Protein AF-A0A7V6ZQ42-F1 (afdb_monomer)

Mean predicted aligned error: 4.73 Å

Radius of gyration: 14.36 Å; Cα 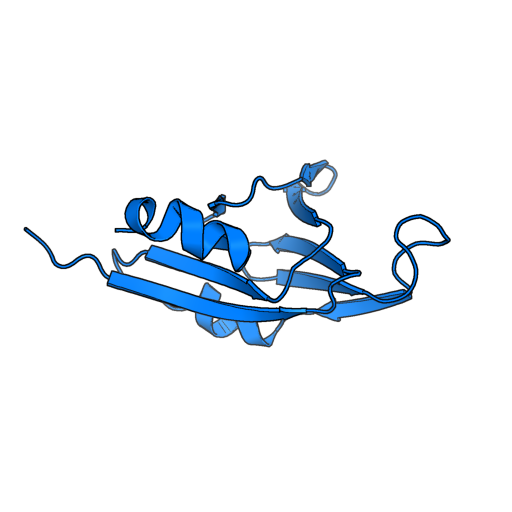contacts (8 Å, |Δi|>4): 212; chains: 1; bounding box: 35×32×43 Å

Nearest PDB structures (foldseek):
  4zxv-assembly1_A  TM=3.953E-01  e=3.269E+00  Streptomyces peucetius
  4zxv-assembly1_B  TM=3.980E-01  e=4.220E+00  Streptomyces peucetius

Structure (mmCIF, N/CA/C/O backbone):
data_AF-A0A7V6ZQ42-F1
#
_entry.id   AF-A0A7V6ZQ42-F1
#
loop_
_atom_site.group_PDB
_atom_site.id
_atom_site.type_symbol
_atom_site.label_atom_id
_atom_site.label_alt_id
_atom_site.label_comp_id
_atom_site.label_asym_id
_atom_site.label_entity_id
_atom_site.label_seq_id
_atom_site.pdbx_PDB_ins_code
_atom_site.Cartn_x
_atom_site.Cartn_y
_atom_site.Cartn_z
_atom_site.occupancy
_atom_site.B_iso_or_equiv
_atom_site.auth_seq_id
_atom_site.auth_comp_id
_atom_site.auth_asym_id
_atom_site.auth_atom_id
_atom_site.pdbx_PDB_model_num
ATOM 1 N N . SER A 1 1 ? -13.089 -8.186 26.823 1.00 48.34 1 SER A N 1
ATOM 2 C CA . SER A 1 1 ? -12.024 -8.077 25.806 1.00 48.34 1 SER A CA 1
ATOM 3 C C . SER A 1 1 ? -12.694 -7.886 24.458 1.00 48.34 1 SER A C 1
ATOM 5 O O . SER A 1 1 ? -13.522 -8.705 24.092 1.00 48.34 1 SER A O 1
ATOM 7 N N . GLY A 1 2 ? -12.448 -6.765 23.775 1.00 60.88 2 GLY A N 1
ATOM 8 C CA . GLY A 1 2 ? -13.054 -6.504 22.464 1.00 60.88 2 GLY A CA 1
ATOM 9 C C . GLY A 1 2 ? -12.434 -7.381 21.375 1.00 60.88 2 GLY A C 1
ATOM 10 O O . GLY A 1 2 ? -11.231 -7.637 21.402 1.00 60.88 2 GLY A O 1
ATOM 11 N N . GLU A 1 3 ? -13.251 -7.845 20.435 1.00 71.12 3 GLU A N 1
ATOM 12 C CA . GLU A 1 3 ? -12.802 -8.572 19.248 1.00 71.12 3 GLU A CA 1
ATOM 13 C C . GLU A 1 3 ? -11.962 -7.641 18.359 1.00 71.12 3 GLU A C 1
ATOM 15 O O . GLU A 1 3 ? -12.454 -6.630 17.851 1.00 71.12 3 GLU A O 1
ATOM 20 N N . LYS A 1 4 ? -10.673 -7.951 18.187 1.00 80.56 4 LYS A N 1
ATOM 21 C CA . LYS A 1 4 ? -9.788 -7.185 17.305 1.00 80.56 4 LYS A CA 1
ATOM 22 C C . LYS A 1 4 ? -10.005 -7.632 15.864 1.00 80.56 4 LYS A C 1
ATOM 24 O O . LYS A 1 4 ? -9.759 -8.786 15.526 1.00 80.56 4 LYS A O 1
ATOM 29 N N . ARG A 1 5 ? -10.439 -6.704 15.011 1.00 89.88 5 ARG A N 1
ATOM 30 C CA . ARG A 1 5 ? -10.683 -6.962 13.587 1.00 89.88 5 ARG A CA 1
ATOM 31 C C . ARG A 1 5 ? -9.478 -6.543 12.753 1.00 89.88 5 ARG A C 1
ATOM 33 O O . ARG A 1 5 ? -8.921 -5.461 12.949 1.00 89.88 5 ARG A O 1
ATOM 40 N N . LEU A 1 6 ? -9.104 -7.400 11.810 1.00 91.75 6 LEU A N 1
ATOM 41 C CA . LEU A 1 6 ? -8.007 -7.187 10.875 1.00 91.75 6 LEU A CA 1
ATOM 42 C C . LEU A 1 6 ? -8.540 -7.332 9.449 1.00 91.75 6 LEU A C 1
ATOM 44 O O . LEU A 1 6 ? -9.062 -8.382 9.086 1.00 91.75 6 LEU A O 1
ATOM 48 N N . PHE A 1 7 ? -8.378 -6.291 8.638 1.00 94.69 7 PHE A N 1
ATOM 49 C CA . PHE A 1 7 ? -8.710 -6.308 7.218 1.00 94.69 7 PHE A CA 1
ATOM 50 C C . PHE A 1 7 ? -7.427 -6.313 6.399 1.00 94.69 7 PHE A C 1
ATOM 52 O O . PHE A 1 7 ? -6.564 -5.449 6.568 1.00 94.69 7 PHE A O 1
ATOM 59 N N . ILE A 1 8 ? -7.307 -7.283 5.495 1.00 94.75 8 ILE A N 1
ATOM 60 C CA . ILE A 1 8 ? -6.120 -7.466 4.662 1.00 94.75 8 ILE A CA 1
ATOM 61 C C . ILE A 1 8 ? -6.508 -7.298 3.196 1.00 94.75 8 ILE A C 1
ATOM 63 O O . ILE A 1 8 ? -7.385 -8.001 2.694 1.00 94.75 8 ILE A O 1
ATOM 67 N N . LYS A 1 9 ? -5.827 -6.390 2.494 1.00 96.19 9 LYS A N 1
ATOM 68 C CA . LYS A 1 9 ? -5.899 -6.271 1.037 1.00 96.19 9 LYS A CA 1
ATOM 69 C C . LYS A 1 9 ? -4.588 -6.722 0.423 1.00 96.19 9 LYS A C 1
ATOM 71 O O . LYS A 1 9 ? -3.557 -6.077 0.594 1.00 96.19 9 LYS A O 1
ATOM 76 N N . THR A 1 10 ? -4.648 -7.804 -0.337 1.00 95.94 10 THR A N 1
ATOM 77 C CA . THR A 1 10 ? -3.490 -8.303 -1.075 1.00 95.94 10 THR A CA 1
ATOM 78 C C . THR A 1 10 ? -3.327 -7.566 -2.399 1.00 95.94 10 THR A C 1
ATOM 80 O O . THR A 1 10 ? -4.299 -7.373 -3.137 1.00 95.94 10 THR A O 1
ATOM 83 N N . ILE A 1 11 ? -2.090 -7.187 -2.712 1.00 95.44 11 ILE A N 1
ATOM 84 C CA . ILE A 1 11 ? -1.672 -6.736 -4.037 1.00 95.44 11 ILE A CA 1
ATOM 85 C C . ILE A 1 11 ? -0.641 -7.692 -4.614 1.00 95.44 11 ILE A C 1
ATOM 87 O O . ILE A 1 11 ? 0.344 -8.039 -3.966 1.00 95.44 11 ILE A O 1
ATOM 91 N N . THR A 1 12 ? -0.872 -8.095 -5.860 1.00 94.81 12 THR A N 1
ATOM 92 C CA . THR A 1 12 ? 0.066 -8.922 -6.615 1.00 94.81 12 THR A CA 1
ATOM 93 C C . THR A 1 12 ? 0.969 -8.031 -7.455 1.00 94.81 12 THR A C 1
ATOM 95 O O . THR A 1 12 ? 0.498 -7.240 -8.282 1.00 94.81 12 THR A O 1
ATOM 98 N N . VAL A 1 13 ? 2.272 -8.161 -7.243 1.00 93.44 13 VAL A N 1
ATOM 99 C CA . VAL A 1 13 ? 3.325 -7.407 -7.922 1.00 93.44 13 VAL A CA 1
ATOM 100 C C . VAL A 1 13 ? 4.385 -8.374 -8.461 1.00 93.44 13 VAL A C 1
ATOM 102 O O . VAL A 1 13 ? 4.517 -9.478 -7.948 1.00 93.44 13 VAL A O 1
ATOM 105 N N . PRO A 1 14 ? 5.145 -8.018 -9.507 1.00 92.19 14 PRO A N 1
ATOM 106 C CA . PRO A 1 14 ? 6.329 -8.786 -9.889 1.00 92.19 14 PRO A CA 1
ATOM 107 C C . PRO A 1 14 ? 7.419 -8.672 -8.817 1.00 92.19 14 PRO A C 1
ATOM 109 O O . PRO A 1 14 ? 7.590 -7.592 -8.257 1.00 92.19 14 PRO A O 1
ATOM 112 N N . SER A 1 15 ? 8.208 -9.726 -8.585 1.00 87.62 15 SER A N 1
ATOM 113 C CA . SER A 1 15 ? 9.307 -9.677 -7.605 1.00 87.62 15 SER A CA 1
ATOM 114 C C . SER A 1 15 ? 10.325 -8.575 -7.915 1.00 87.62 15 SER A C 1
ATOM 116 O O . SER A 1 15 ? 10.791 -7.906 -7.007 1.00 87.62 15 SER A O 1
ATOM 118 N N . ASN A 1 16 ? 10.615 -8.317 -9.196 1.00 90.56 16 ASN A N 1
ATOM 119 C CA . ASN A 1 16 ? 11.449 -7.196 -9.640 1.00 90.56 16 ASN A CA 1
ATOM 120 C C . ASN A 1 16 ? 10.640 -5.890 -9.742 1.00 90.56 16 ASN A C 1
ATOM 122 O O . ASN A 1 16 ? 10.432 -5.337 -10.830 1.00 90.56 16 ASN A O 1
ATOM 126 N N . SER A 1 17 ? 10.166 -5.396 -8.603 1.00 93.75 17 SER A N 1
ATOM 127 C CA . SER A 1 17 ? 9.368 -4.173 -8.547 1.00 93.75 17 SER A CA 1
ATOM 128 C C . SER A 1 17 ? 9.727 -3.252 -7.386 1.00 93.75 17 SER A C 1
ATOM 130 O O . SER A 1 17 ? 10.495 -3.594 -6.490 1.00 93.75 17 SER A O 1
ATOM 132 N N . SER A 1 18 ? 9.191 -2.036 -7.447 1.00 94.31 18 SER A N 1
ATOM 133 C CA . SER A 1 18 ? 9.212 -1.052 -6.376 1.00 94.31 18 SER A CA 1
ATOM 134 C C . SER A 1 18 ? 7.842 -0.400 -6.253 1.00 94.31 18 SER A C 1
ATOM 136 O O . SER A 1 18 ? 7.220 -0.030 -7.253 1.00 94.31 18 SER A O 1
ATOM 138 N N . LEU A 1 19 ? 7.391 -0.239 -5.013 1.00 95.56 19 LEU A N 1
ATOM 139 C CA . LEU A 1 19 ? 6.151 0.449 -4.682 1.00 95.56 19 LEU A CA 1
ATOM 140 C C . LEU A 1 19 ? 6.460 1.843 -4.148 1.00 95.56 19 LEU A C 1
ATOM 142 O O . LEU A 1 19 ? 7.255 1.987 -3.223 1.00 95.56 19 LEU A O 1
ATOM 146 N N . THR A 1 20 ? 5.799 2.854 -4.703 1.00 96.19 20 THR A N 1
ATOM 147 C CA . THR A 1 20 ? 5.848 4.228 -4.203 1.00 96.19 20 THR A CA 1
ATOM 148 C C . THR A 1 20 ? 4.472 4.658 -3.710 1.00 96.19 20 THR A C 1
ATOM 150 O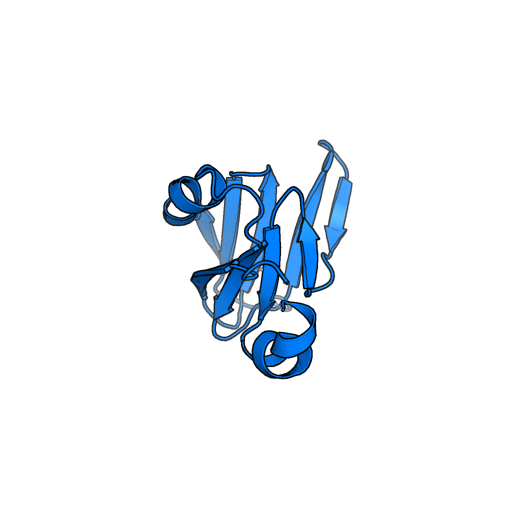 O . THR A 1 20 ? 3.495 4.618 -4.459 1.00 96.19 20 THR A O 1
ATOM 153 N N . ILE A 1 21 ? 4.413 5.113 -2.463 1.00 96.00 21 ILE A N 1
ATOM 154 C CA . ILE A 1 21 ? 3.247 5.732 -1.838 1.00 96.00 21 ILE A CA 1
ATOM 155 C C . ILE A 1 21 ? 3.396 7.245 -2.010 1.00 96.00 21 ILE A C 1
ATOM 157 O O . ILE A 1 21 ? 4.166 7.888 -1.296 1.00 96.00 21 ILE A O 1
ATOM 161 N N . ASN A 1 22 ? 2.697 7.806 -2.996 1.00 94.31 22 ASN A N 1
ATOM 162 C CA . ASN A 1 22 ? 2.708 9.250 -3.246 1.00 94.31 22 ASN A CA 1
ATOM 163 C C . ASN A 1 22 ? 1.819 9.993 -2.247 1.00 94.31 22 ASN A C 1
ATOM 165 O O . ASN A 1 22 ? 2.142 11.092 -1.818 1.00 94.31 22 ASN A O 1
ATOM 169 N N . SER A 1 23 ? 0.687 9.391 -1.889 1.00 93.00 23 SER A N 1
ATOM 170 C CA . SER A 1 23 ? -0.245 9.903 -0.887 1.00 93.00 23 SER A CA 1
ATOM 171 C C . SER A 1 23 ? -1.001 8.739 -0.248 1.00 93.00 23 SER A C 1
ATOM 173 O O . SER A 1 23 ? -0.826 7.585 -0.652 1.00 93.00 23 SER A O 1
ATOM 175 N N . ARG A 1 24 ? -1.889 9.027 0.714 1.00 92.00 24 ARG A N 1
ATOM 176 C CA . ARG A 1 24 ? -2.691 8.005 1.409 1.00 92.00 24 ARG A CA 1
ATOM 177 C C . ARG A 1 24 ? -3.373 7.026 0.450 1.00 92.00 24 ARG A C 1
ATOM 179 O O . ARG A 1 24 ? -3.322 5.829 0.719 1.00 92.00 24 ARG A O 1
ATOM 186 N N . ASN A 1 25 ? -3.959 7.517 -0.647 1.00 93.69 25 ASN A N 1
ATOM 187 C CA . ASN A 1 25 ? -4.701 6.724 -1.635 1.00 93.69 25 ASN A CA 1
ATOM 188 C C . ASN A 1 25 ? -3.977 6.564 -2.986 1.00 93.69 25 ASN A C 1
ATOM 190 O O . ASN A 1 25 ? -4.418 5.786 -3.830 1.00 93.69 25 ASN A O 1
ATOM 194 N N . THR A 1 26 ? -2.851 7.250 -3.205 1.00 95.06 26 THR A N 1
ATOM 195 C CA . THR A 1 26 ? -2.134 7.202 -4.486 1.00 95.06 26 THR A CA 1
ATOM 196 C C . THR A 1 26 ? -0.882 6.353 -4.380 1.00 95.06 26 THR A C 1
ATOM 198 O O . THR A 1 26 ? 0.139 6.764 -3.829 1.00 95.06 26 THR A O 1
ATOM 201 N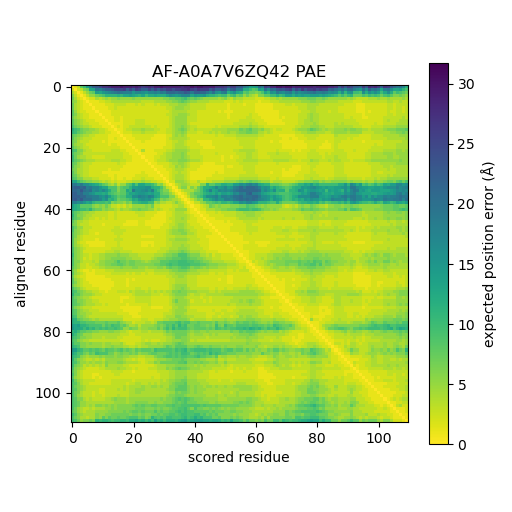 N . TRP A 1 27 ? -0.964 5.169 -4.976 1.00 97.00 27 TRP A N 1
ATOM 202 C CA . TRP A 1 27 ? 0.115 4.195 -5.023 1.00 97.00 27 TRP A CA 1
ATOM 203 C C . TRP A 1 27 ? 0.552 3.936 -6.453 1.00 97.00 27 TRP A C 1
ATOM 205 O O . TRP A 1 27 ? -0.275 3.794 -7.361 1.00 97.00 27 TRP A O 1
ATOM 215 N N . VAL A 1 28 ? 1.859 3.812 -6.638 1.00 97.38 28 VAL A N 1
ATOM 216 C CA . VAL A 1 28 ? 2.463 3.549 -7.934 1.00 97.38 28 VAL A CA 1
ATOM 217 C C . VAL A 1 28 ? 3.365 2.331 -7.851 1.00 97.38 28 VAL A C 1
ATOM 219 O O . VAL A 1 28 ? 4.272 2.275 -7.028 1.00 97.38 28 VAL A O 1
ATOM 222 N N . LEU A 1 29 ? 3.123 1.364 -8.730 1.00 96.94 29 LEU A N 1
ATOM 223 C CA . LEU A 1 29 ? 4.005 0.231 -8.957 1.00 96.94 29 LEU A CA 1
ATOM 224 C C . LEU A 1 29 ? 4.925 0.545 -10.131 1.00 96.94 29 LEU A C 1
ATOM 226 O O . LEU A 1 29 ? 4.445 0.800 -11.238 1.00 96.94 29 LEU A O 1
ATOM 230 N N . SER A 1 30 ? 6.226 0.441 -9.903 1.00 96.00 30 SER A N 1
ATOM 231 C CA . SER A 1 30 ? 7.253 0.425 -10.941 1.00 96.00 30 SER A CA 1
ATOM 232 C C . SER A 1 30 ? 7.816 -0.993 -11.051 1.00 96.00 30 SER A C 1
ATOM 234 O O . SER A 1 30 ? 8.141 -1.590 -10.030 1.00 96.00 30 SER A O 1
ATOM 236 N N . TYR A 1 31 ? 7.891 -1.572 -12.250 1.00 94.62 31 TYR A N 1
ATOM 237 C CA . TYR A 1 31 ? 8.257 -2.985 -12.427 1.00 94.62 31 TYR A CA 1
ATOM 238 C C . TYR A 1 31 ? 8.898 -3.283 -13.787 1.00 94.62 31 TYR A C 1
ATOM 240 O O . TYR A 1 31 ? 8.814 -2.487 -14.726 1.00 94.62 31 TYR A O 1
ATOM 248 N N . GLY A 1 32 ? 9.502 -4.467 -13.906 1.00 88.00 32 GLY A N 1
ATOM 249 C CA . GLY A 1 32 ? 10.197 -4.895 -15.122 1.00 88.00 32 GLY A CA 1
ATOM 250 C C . GLY A 1 32 ? 11.557 -4.214 -15.282 1.00 88.00 32 GLY A C 1
ATOM 251 O O . GLY A 1 32 ? 11.819 -3.192 -14.662 1.00 88.00 32 GLY A O 1
ATOM 252 N N . GLY A 1 33 ? 12.436 -4.769 -16.116 1.00 82.88 33 GLY A N 1
ATOM 253 C CA . GLY A 1 33 ? 13.844 -4.361 -16.126 1.00 82.88 33 GLY A CA 1
ATOM 254 C C . GLY A 1 33 ? 14.597 -4.863 -14.889 1.00 82.88 33 GLY A C 1
ATOM 255 O O . GLY A 1 33 ? 14.150 -5.793 -14.211 1.00 82.88 33 GLY A O 1
ATOM 256 N N . SER A 1 34 ? 15.751 -4.258 -14.618 1.00 71.94 34 SER A N 1
ATOM 257 C CA . SER A 1 34 ? 16.603 -4.577 -13.473 1.00 71.94 34 SER A CA 1
ATOM 258 C C . SER A 1 34 ? 16.835 -3.315 -12.656 1.00 71.94 34 SER A C 1
ATOM 260 O O . SER A 1 34 ? 17.241 -2.289 -13.204 1.00 71.94 34 SER A O 1
ATOM 262 N N . ALA A 1 35 ? 16.651 -3.410 -11.337 1.00 66.31 35 ALA A N 1
ATOM 263 C CA . ALA A 1 35 ? 17.013 -2.337 -10.411 1.00 66.31 35 ALA A CA 1
ATOM 264 C C . ALA A 1 35 ? 18.497 -1.931 -10.536 1.00 66.31 35 ALA A C 1
ATOM 266 O O . ALA A 1 35 ? 18.834 -0.786 -10.256 1.00 66.31 35 ALA A O 1
ATOM 267 N N . TYR A 1 36 ? 19.353 -2.847 -11.008 1.00 69.25 36 TYR A N 1
ATOM 268 C CA . TYR A 1 36 ? 20.796 -2.657 -11.169 1.00 69.25 36 TYR A CA 1
ATOM 269 C C . TYR A 1 36 ? 21.220 -2.267 -12.598 1.00 69.25 36 TYR A C 1
ATOM 271 O O . TYR A 1 36 ? 22.297 -1.710 -12.779 1.00 69.25 36 TYR A O 1
ATOM 279 N N . HIS A 1 37 ? 20.386 -2.517 -13.617 1.00 64.25 37 HIS A N 1
ATOM 280 C CA . HIS A 1 37 ? 20.721 -2.279 -15.030 1.00 64.25 37 HIS A CA 1
ATOM 281 C C . HIS A 1 37 ? 19.607 -1.512 -15.758 1.00 64.25 37 HIS A C 1
ATOM 283 O O . HIS A 1 37 ? 18.845 -2.080 -16.543 1.00 64.25 37 HIS A O 1
ATOM 289 N N . GLY A 1 38 ? 19.517 -0.206 -15.492 1.00 68.25 38 GLY A N 1
ATOM 290 C CA . GLY A 1 38 ? 18.643 0.717 -16.231 1.00 68.25 38 GLY A CA 1
ATOM 291 C C . GLY A 1 38 ? 17.288 1.018 -15.583 1.00 68.25 38 GLY A C 1
ATOM 292 O O . GLY A 1 38 ? 16.486 1.731 -16.178 1.00 68.25 38 GLY A O 1
ATOM 293 N N . GLY A 1 39 ? 17.035 0.520 -14.370 1.00 80.19 39 GLY A N 1
ATOM 294 C CA . GLY A 1 39 ? 15.838 0.844 -13.597 1.00 80.19 39 GLY A CA 1
ATOM 295 C C . GLY A 1 39 ? 14.576 0.114 -14.061 1.00 80.19 39 GLY A C 1
ATOM 296 O O . GLY A 1 39 ? 14.611 -0.818 -14.871 1.00 80.19 39 GLY A O 1
ATOM 297 N N . TYR A 1 40 ? 13.439 0.522 -13.494 1.00 89.62 40 TYR A N 1
ATOM 298 C CA . TYR A 1 40 ? 12.149 -0.086 -13.806 1.00 89.62 40 TYR A CA 1
ATOM 299 C C . TYR A 1 40 ? 11.593 0.438 -15.131 1.00 89.62 40 TYR A C 1
ATOM 301 O O . TYR A 1 40 ? 11.521 1.648 -15.330 1.00 89.62 40 TYR A O 1
ATOM 309 N N . ARG A 1 41 ? 11.164 -0.461 -16.023 1.00 88.62 41 ARG A N 1
ATOM 310 C CA . ARG A 1 41 ? 10.695 -0.082 -17.373 1.00 88.62 41 ARG A CA 1
ATOM 311 C C . ARG A 1 41 ? 9.221 0.296 -17.436 1.00 88.62 41 ARG A C 1
ATOM 313 O O . ARG A 1 41 ? 8.824 1.078 -18.291 1.00 88.62 41 ARG A O 1
ATOM 320 N N . ASN A 1 42 ? 8.411 -0.274 -16.551 1.00 93.62 42 ASN A N 1
ATOM 321 C CA . ASN A 1 42 ? 6.966 -0.104 -16.562 1.00 93.62 42 ASN A CA 1
ATOM 322 C C . ASN A 1 42 ? 6.496 0.590 -15.291 1.00 93.62 42 ASN A C 1
ATOM 324 O O . ASN A 1 42 ? 7.067 0.397 -14.216 1.00 93.62 42 ASN A O 1
ATOM 328 N N . ARG A 1 43 ? 5.398 1.341 -15.406 1.00 95.06 43 ARG A N 1
ATOM 329 C CA . ARG A 1 43 ? 4.753 2.023 -14.284 1.00 95.06 43 ARG A CA 1
ATOM 330 C C . ARG A 1 43 ? 3.240 1.875 -14.372 1.00 95.06 43 ARG A C 1
ATOM 332 O O . ARG A 1 43 ? 2.673 2.004 -15.452 1.00 95.06 43 ARG A O 1
ATOM 339 N N . LYS A 1 44 ? 2.575 1.619 -13.245 1.00 95.81 44 LYS A N 1
ATOM 340 C CA . LYS A 1 44 ? 1.107 1.633 -13.162 1.00 95.81 44 LYS A CA 1
ATOM 341 C C . LYS A 1 44 ? 0.621 2.164 -11.820 1.00 95.81 44 LYS A C 1
ATOM 343 O O . LYS A 1 44 ? 1.215 1.883 -10.782 1.00 95.81 44 LYS A O 1
ATOM 348 N N . TYR A 1 45 ? -0.495 2.884 -11.839 1.00 97.19 45 TYR A N 1
ATOM 349 C CA . TYR A 1 45 ? -1.196 3.288 -10.622 1.00 97.19 45 TYR A CA 1
ATOM 350 C C . TYR A 1 45 ? -2.025 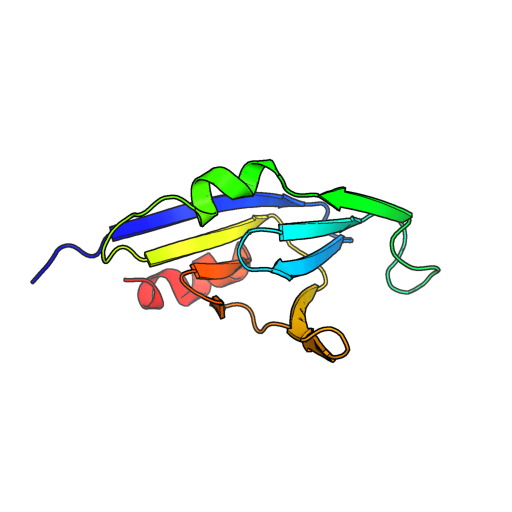2.124 -10.079 1.00 97.19 45 TYR A C 1
ATOM 352 O O . TYR A 1 45 ? -2.766 1.483 -10.827 1.00 97.19 45 TYR A O 1
ATOM 360 N N . LEU A 1 46 ? -1.949 1.872 -8.774 1.00 96.62 46 LEU A N 1
ATOM 361 C CA . LEU A 1 46 ? -2.718 0.819 -8.108 1.00 96.62 46 LEU A CA 1
ATOM 362 C C . LEU A 1 46 ? -4.115 1.315 -7.711 1.00 96.62 46 LEU A C 1
ATOM 364 O O . LEU A 1 46 ? -4.499 1.270 -6.549 1.00 96.62 46 LEU A O 1
ATOM 368 N N . LYS A 1 47 ? -4.895 1.788 -8.690 1.00 95.25 47 LYS A N 1
ATOM 369 C CA . LYS A 1 47 ? -6.233 2.367 -8.455 1.00 95.25 47 LYS A CA 1
ATOM 370 C C . LYS A 1 47 ? -7.204 1.402 -7.760 1.00 95.25 47 LYS A C 1
ATOM 372 O O . LYS A 1 47 ? -8.093 1.838 -7.043 1.00 95.25 47 LYS A O 1
ATOM 377 N N . THR A 1 48 ? -7.005 0.093 -7.911 1.00 93.31 48 THR A N 1
ATOM 378 C CA . THR A 1 48 ? -7.801 -0.950 -7.239 1.00 93.31 48 THR A CA 1
ATOM 379 C C . THR A 1 48 ? -7.599 -1.006 -5.722 1.00 93.31 48 THR A C 1
ATOM 381 O O . THR A 1 48 ? -8.373 -1.677 -5.037 1.00 93.31 48 THR A O 1
ATOM 384 N N . LEU A 1 49 ? -6.581 -0.324 -5.183 1.00 95.00 49 LEU A N 1
ATOM 385 C CA . LEU A 1 49 ? -6.396 -0.158 -3.742 1.00 95.00 49 LEU A CA 1
ATOM 386 C C . LEU A 1 49 ? -7.288 0.936 -3.157 1.00 95.00 49 LEU A C 1
ATOM 388 O O . LEU A 1 49 ? -7.641 0.838 -1.987 1.00 95.00 49 LEU A O 1
ATOM 392 N N . ILE A 1 50 ? -7.654 1.950 -3.948 1.00 95.25 50 ILE A N 1
ATOM 393 C CA . ILE A 1 50 ? -8.311 3.170 -3.458 1.00 95.25 50 ILE A CA 1
ATOM 394 C C . ILE A 1 50 ? -9.548 2.854 -2.603 1.00 95.25 50 ILE A C 1
ATOM 396 O O . ILE A 1 50 ? -9.569 3.306 -1.459 1.00 95.25 50 ILE A O 1
ATOM 400 N N . PRO A 1 51 ? -10.498 1.996 -3.039 1.00 96.12 51 PRO A N 1
ATOM 401 C CA . PRO A 1 51 ? -11.686 1.712 -2.233 1.00 96.12 51 PRO A CA 1
ATOM 402 C C . PRO A 1 51 ? -11.362 1.103 -0.864 1.00 96.12 51 PRO A C 1
ATOM 404 O O . PRO A 1 51 ? -12.038 1.383 0.116 1.00 96.12 51 PRO A O 1
ATOM 407 N N . PHE A 1 52 ? -10.312 0.282 -0.772 1.00 96.06 52 PHE A N 1
ATOM 408 C CA . PHE A 1 52 ? -9.889 -0.314 0.497 1.00 96.06 52 PHE A CA 1
ATOM 409 C C . PHE A 1 52 ? -9.203 0.705 1.416 1.00 96.06 52 PHE A C 1
ATOM 411 O O . PHE A 1 52 ? -9.370 0.665 2.634 1.00 96.06 52 PHE A O 1
ATOM 418 N N . LEU A 1 53 ? -8.413 1.609 0.834 1.00 94.81 53 LEU A N 1
ATOM 419 C CA . LEU A 1 53 ? -7.708 2.653 1.575 1.00 94.81 53 LEU A CA 1
ATOM 420 C C . LEU A 1 53 ? -8.695 3.682 2.147 1.00 94.81 53 LEU A C 1
ATOM 422 O O . LEU A 1 53 ? -8.533 4.104 3.292 1.00 94.81 53 LEU A O 1
ATOM 426 N N . GLU A 1 54 ? -9.731 4.028 1.382 1.00 94.69 54 GLU A N 1
ATOM 427 C CA . GLU A 1 54 ? -10.768 4.998 1.756 1.00 94.69 54 GLU A CA 1
ATOM 428 C C . GLU A 1 54 ? -11.859 4.418 2.661 1.00 94.69 54 GLU A C 1
ATOM 430 O O . GLU A 1 54 ? -12.464 5.171 3.420 1.00 94.69 54 GLU A O 1
ATOM 435 N N . ALA A 1 55 ? -12.087 3.101 2.629 1.00 93.50 55 ALA A N 1
ATOM 436 C CA . ALA A 1 55 ? -13.085 2.454 3.473 1.00 93.50 55 ALA A CA 1
ATOM 437 C C . ALA A 1 55 ? -12.842 2.739 4.961 1.00 93.50 55 ALA A C 1
ATOM 439 O O . ALA A 1 55 ? -11.733 2.563 5.47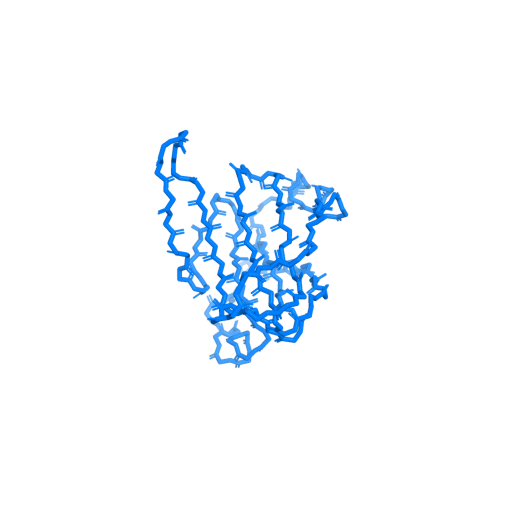0 1.00 93.50 55 ALA A O 1
ATOM 440 N N . ASP A 1 56 ? -13.889 3.138 5.673 1.00 91.06 56 ASP A N 1
ATOM 441 C CA . ASP A 1 56 ? -13.862 3.217 7.127 1.00 91.06 56 ASP A CA 1
ATOM 442 C C . ASP A 1 56 ? -14.190 1.838 7.713 1.00 91.06 56 ASP A C 1
ATOM 444 O O . ASP A 1 56 ? -15.252 1.272 7.453 1.00 91.06 56 ASP A O 1
ATOM 448 N N . PHE A 1 57 ? -13.255 1.281 8.482 1.00 89.50 57 PHE A N 1
ATOM 449 C CA . PHE A 1 57 ? -13.445 0.018 9.197 1.00 89.50 57 PHE A CA 1
ATOM 450 C C . PHE A 1 57 ? -13.512 0.227 10.722 1.00 89.50 57 PHE A C 1
ATOM 452 O O . PHE A 1 57 ? -13.358 -0.738 11.477 1.00 89.50 57 PHE A O 1
ATOM 459 N N . GLY A 1 58 ? -13.724 1.464 11.189 1.00 88.19 58 GLY A N 1
ATOM 460 C CA . GLY A 1 58 ? -13.710 1.823 12.606 1.00 88.19 58 GLY A CA 1
ATOM 461 C C . GLY A 1 58 ? -12.354 1.530 13.251 1.00 88.19 58 GLY A C 1
ATOM 462 O O . GLY A 1 58 ? -11.305 1.808 12.673 1.00 88.19 58 GLY A O 1
ATOM 463 N N . ASP A 1 59 ? -12.365 0.890 14.421 1.00 86.56 59 ASP A N 1
ATOM 464 C CA . ASP A 1 59 ? -11.148 0.536 15.173 1.00 86.56 59 ASP A CA 1
ATOM 465 C C . ASP A 1 59 ? -10.367 -0.659 14.590 1.00 86.56 59 ASP A C 1
ATOM 467 O O . ASP A 1 59 ? -9.417 -1.166 15.200 1.00 86.56 59 ASP A O 1
ATOM 471 N N . ALA A 1 60 ? -10.763 -1.158 13.417 1.00 89.88 60 ALA A N 1
ATOM 472 C CA . ALA A 1 60 ? -10.098 -2.287 12.792 1.00 89.88 60 ALA A CA 1
ATOM 473 C C . ALA A 1 60 ? -8.732 -1.908 12.205 1.00 89.88 60 ALA A C 1
ATOM 475 O O . ALA A 1 60 ? -8.504 -0.816 11.682 1.00 89.88 60 ALA A O 1
ATOM 476 N N . ARG A 1 61 ? -7.804 -2.865 12.230 1.00 90.50 61 ARG A N 1
ATOM 477 C CA . ARG A 1 61 ? -6.471 -2.700 11.644 1.00 90.50 61 ARG A CA 1
ATOM 478 C C . ARG A 1 61 ? -6.522 -2.994 10.146 1.00 90.50 61 ARG A C 1
ATOM 480 O O . ARG A 1 61 ? -7.029 -4.038 9.741 1.00 90.50 61 ARG A O 1
ATOM 487 N N . LYS A 1 62 ? -5.9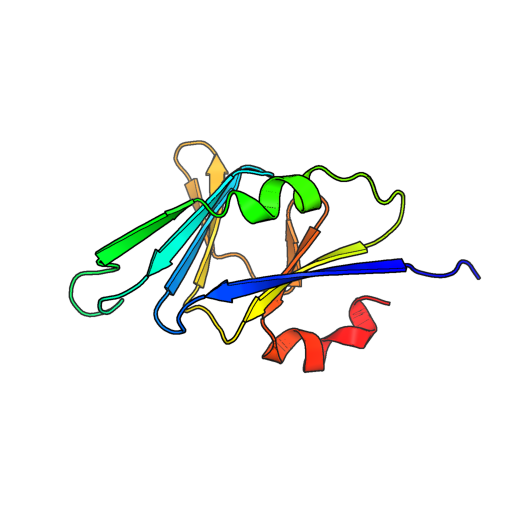54 -2.105 9.327 1.00 94.38 62 LYS A N 1
ATOM 488 C CA . LYS A 1 62 ? -5.796 -2.294 7.876 1.00 94.38 62 LYS A CA 1
ATOM 489 C C . LYS A 1 62 ? -4.378 -2.743 7.536 1.00 94.38 62 LYS A C 1
ATOM 491 O O . LYS A 1 62 ? -3.407 -2.127 7.981 1.00 94.38 62 LYS A O 1
ATOM 496 N N . VAL A 1 63 ? -4.252 -3.766 6.698 1.00 94.19 63 VAL A N 1
ATOM 497 C CA . VAL A 1 63 ? -2.964 -4.247 6.183 1.00 94.19 63 VAL A CA 1
ATOM 498 C C . VAL A 1 63 ? -3.015 -4.354 4.665 1.00 94.19 63 VAL A C 1
ATOM 500 O O . VAL A 1 63 ? -3.914 -4.980 4.105 1.00 94.19 63 VAL A O 1
ATOM 503 N N . ILE A 1 64 ? -2.023 -3.767 4.001 1.00 95.44 64 ILE A N 1
ATOM 504 C CA . ILE A 1 64 ? -1.722 -4.017 2.596 1.00 95.44 64 ILE A CA 1
ATOM 505 C C . ILE A 1 64 ? -0.661 -5.108 2.535 1.00 95.44 64 ILE A C 1
ATOM 507 O O . ILE A 1 64 ? 0.471 -4.913 2.978 1.00 95.44 64 ILE A O 1
ATOM 511 N N . LEU A 1 65 ? -1.043 -6.258 1.991 1.00 95.38 65 LEU A N 1
ATOM 512 C CA . LEU A 1 65 ? -0.160 -7.401 1.825 1.00 95.38 65 LEU A CA 1
ATOM 513 C C . LEU A 1 65 ? 0.436 -7.393 0.419 1.00 95.38 65 LEU A C 1
ATOM 515 O O . LEU A 1 65 ? -0.285 -7.528 -0.569 1.00 95.38 65 LEU A O 1
ATOM 519 N N . VAL A 1 66 ? 1.751 -7.245 0.324 1.00 94.62 66 VAL A N 1
ATOM 520 C CA . VAL A 1 66 ? 2.497 -7.287 -0.935 1.00 94.62 66 VAL A CA 1
ATOM 521 C C . VAL A 1 66 ? 2.890 -8.732 -1.233 1.00 94.62 66 VAL A C 1
ATOM 523 O O . VAL A 1 66 ? 3.534 -9.381 -0.409 1.00 94.62 66 VAL A O 1
ATOM 526 N N . TYR A 1 67 ? 2.492 -9.238 -2.403 1.00 93.44 67 TYR A N 1
ATOM 527 C CA . TYR A 1 67 ? 2.763 -10.610 -2.836 1.00 93.44 67 TYR A CA 1
ATOM 528 C C . TYR A 1 67 ? 3.345 -10.665 -4.263 1.00 93.44 67 TYR A C 1
ATOM 530 O O . TYR A 1 67 ? 2.835 -9.965 -5.139 1.00 93.44 67 TYR A O 1
ATOM 538 N N . PRO A 1 68 ? 4.333 -11.537 -4.547 1.00 90.25 68 PRO A N 1
ATOM 539 C CA . PRO A 1 68 ? 5.044 -12.374 -3.583 1.00 90.25 68 PRO A CA 1
ATOM 540 C C . PRO A 1 68 ? 6.056 -11.563 -2.767 1.00 90.25 68 PRO A C 1
ATOM 542 O O . PRO A 1 68 ? 6.175 -11.799 -1.569 1.00 90.25 68 PRO A O 1
ATOM 545 N N . ASP A 1 69 ? 6.719 -10.586 -3.395 1.00 89.88 69 ASP A N 1
ATOM 546 C CA . ASP A 1 69 ? 7.647 -9.651 -2.757 1.00 89.88 69 ASP A CA 1
ATOM 547 C C . ASP A 1 69 ? 7.920 -8.432 -3.666 1.00 89.88 69 ASP A C 1
ATOM 549 O O . ASP A 1 69 ? 7.535 -8.430 -4.837 1.00 89.88 69 ASP A O 1
ATOM 553 N N . THR A 1 70 ? 8.587 -7.406 -3.139 1.00 92.25 70 THR A N 1
ATOM 554 C CA . THR A 1 70 ? 9.040 -6.199 -3.851 1.00 92.25 70 THR A CA 1
ATOM 555 C C . THR A 1 70 ? 10.436 -5.812 -3.368 1.00 92.25 70 THR A C 1
ATOM 557 O O . THR A 1 70 ? 10.748 -5.964 -2.193 1.00 92.25 70 THR A O 1
ATOM 560 N N . ASN A 1 71 ? 11.272 -5.221 -4.225 1.00 91.69 71 ASN A N 1
ATOM 561 C CA . ASN A 1 71 ? 12.629 -4.825 -3.829 1.00 91.69 71 ASN A CA 1
ATOM 562 C C . ASN A 1 71 ? 12.621 -3.737 -2.749 1.00 91.69 71 ASN A C 1
ATOM 564 O O . ASN A 1 71 ? 13.527 -3.665 -1.925 1.00 91.69 71 ASN A O 1
ATOM 568 N N . LYS A 1 72 ? 11.642 -2.827 -2.819 1.00 91.12 72 LYS A N 1
ATOM 569 C CA . LYS A 1 72 ? 11.448 -1.764 -1.829 1.00 91.12 72 LYS A CA 1
ATOM 570 C C . LYS A 1 72 ? 10.039 -1.193 -1.864 1.00 91.12 72 LYS A C 1
ATOM 572 O O . LYS A 1 72 ? 9.401 -1.129 -2.925 1.00 91.12 72 LYS A O 1
ATOM 577 N N . VAL A 1 73 ? 9.612 -0.695 -0.712 1.00 94.25 73 VAL A N 1
ATOM 578 C CA . VAL A 1 73 ? 8.477 0.215 -0.560 1.00 94.25 73 VAL A CA 1
ATOM 579 C C . VAL A 1 73 ? 9.038 1.565 -0.131 1.00 94.25 73 VAL A C 1
ATOM 581 O O . VAL A 1 73 ? 9.909 1.634 0.729 1.00 94.25 73 VAL A O 1
ATOM 584 N N . GLN A 1 74 ? 8.588 2.639 -0.763 1.00 95.12 74 GLN A N 1
ATOM 585 C CA . GLN A 1 74 ? 9.037 3.998 -0.473 1.00 95.12 74 GLN A CA 1
ATOM 586 C C . GLN A 1 74 ? 7.839 4.943 -0.424 1.00 95.12 74 GLN A C 1
ATOM 588 O O . GLN A 1 74 ? 6.818 4.694 -1.068 1.00 95.12 74 GLN A O 1
ATOM 593 N N . ARG A 1 75 ? 7.950 6.028 0.334 1.00 95.25 75 ARG A N 1
ATOM 594 C CA . ARG A 1 75 ? 6.877 7.001 0.531 1.00 95.25 75 ARG A CA 1
ATOM 595 C C . ARG A 1 75 ? 7.420 8.420 0.437 1.00 95.25 75 ARG A C 1
ATOM 597 O O . ARG A 1 75 ? 8.485 8.705 0.976 1.00 95.25 75 ARG A O 1
ATOM 604 N N . TYR A 1 76 ? 6.647 9.306 -0.184 1.00 93.50 76 TYR A N 1
ATOM 605 C CA . TYR A 1 76 ? 6.890 10.743 -0.102 1.00 93.50 76 TYR A CA 1
ATOM 606 C C . TYR A 1 76 ? 6.511 11.276 1.289 1.00 93.50 76 TYR A C 1
ATOM 608 O O . TYR A 1 76 ? 5.397 11.053 1.779 1.00 93.50 76 TYR A O 1
ATOM 616 N N . LEU A 1 77 ? 7.455 11.951 1.946 1.00 89.44 77 LEU A N 1
ATOM 617 C CA . LEU A 1 77 ? 7.219 12.668 3.204 1.00 89.44 77 LEU A CA 1
ATOM 618 C C . LEU A 1 77 ? 6.635 14.060 2.933 1.00 89.44 77 LEU A C 1
ATOM 620 O O . LEU A 1 77 ? 5.768 14.523 3.670 1.00 89.44 77 LEU A O 1
ATOM 624 N N . ASN A 1 78 ? 7.078 14.674 1.838 1.00 89.06 78 ASN A N 1
ATOM 625 C CA . ASN A 1 78 ? 6.610 15.933 1.264 1.00 89.06 78 ASN A CA 1
ATOM 626 C C . ASN A 1 78 ? 6.940 15.935 -0.247 1.00 89.06 78 ASN A C 1
ATOM 628 O O . ASN A 1 78 ? 7.253 14.884 -0.806 1.00 89.06 78 ASN A O 1
ATOM 632 N N . GLU A 1 79 ? 6.856 17.086 -0.918 1.00 84.00 79 GLU A N 1
ATOM 633 C CA . GLU A 1 79 ? 7.081 17.197 -2.371 1.00 84.00 79 GLU A CA 1
ATOM 634 C C . GLU A 1 79 ? 8.517 16.863 -2.813 1.00 84.00 79 GLU A C 1
ATOM 636 O O . GLU A 1 79 ? 8.719 16.429 -3.948 1.00 84.00 79 GLU A O 1
ATOM 641 N N . SER A 1 80 ? 9.497 17.011 -1.918 1.00 87.69 80 SER A N 1
ATOM 642 C CA . SER A 1 80 ? 10.927 16.894 -2.239 1.00 87.69 80 SER A CA 1
ATOM 643 C C . SER A 1 80 ? 11.612 15.703 -1.567 1.00 87.69 80 SER A C 1
ATOM 645 O O . SER A 1 80 ? 12.698 15.304 -1.985 1.00 87.69 80 SER A O 1
ATOM 647 N N . GLU A 1 81 ? 10.996 15.114 -0.543 1.00 91.81 81 GLU A N 1
ATOM 648 C CA . GLU A 1 81 ? 11.607 14.068 0.276 1.00 91.81 81 GLU A CA 1
ATOM 649 C C . GLU A 1 81 ? 10.894 12.726 0.127 1.00 91.81 81 GLU A C 1
ATOM 651 O O . GLU A 1 81 ? 9.671 12.616 0.259 1.00 91.81 81 GLU A O 1
ATOM 656 N N . ILE A 1 82 ? 11.692 11.678 -0.088 1.00 93.25 82 ILE A N 1
ATOM 657 C CA . ILE A 1 82 ? 11.244 10.290 -0.171 1.00 93.25 82 ILE A CA 1
ATOM 658 C C . ILE A 1 82 ? 12.026 9.435 0.828 1.00 93.25 82 ILE A C 1
ATOM 660 O O . ILE A 1 82 ? 13.245 9.547 0.932 1.00 93.25 82 ILE A O 1
ATOM 664 N N . ALA A 1 83 ? 11.326 8.561 1.545 1.00 93.12 83 ALA A N 1
ATOM 665 C CA . ALA A 1 83 ? 11.915 7.623 2.494 1.00 93.12 83 ALA A CA 1
ATOM 666 C C . ALA A 1 83 ? 11.594 6.179 2.100 1.00 93.12 83 ALA A C 1
ATOM 668 O O . ALA A 1 83 ? 10.528 5.901 1.540 1.00 93.12 83 ALA A O 1
ATOM 669 N N . ILE A 1 84 ? 12.513 5.256 2.395 1.00 93.19 84 ILE A N 1
ATOM 670 C CA . ILE A 1 84 ? 12.220 3.819 2.360 1.00 93.19 84 ILE A CA 1
ATOM 671 C C . ILE A 1 84 ? 11.348 3.511 3.573 1.00 93.19 84 ILE A C 1
ATOM 673 O O . ILE A 1 84 ? 11.631 3.975 4.672 1.00 93.19 84 ILE A O 1
ATOM 677 N N . VAL A 1 85 ? 10.270 2.771 3.346 1.00 90.56 85 VAL A N 1
ATOM 678 C CA . VAL A 1 85 ? 9.350 2.362 4.402 1.00 90.56 85 VAL A CA 1
ATOM 679 C C . VAL A 1 85 ? 9.820 1.026 4.947 1.00 90.56 85 VAL A C 1
ATOM 681 O O . VAL A 1 85 ? 9.941 0.060 4.187 1.00 90.56 85 VAL A O 1
ATOM 684 N N . ASP A 1 86 ? 10.001 0.966 6.262 1.00 86.44 86 ASP A N 1
ATOM 685 C CA . ASP A 1 86 ? 10.170 -0.305 6.939 1.00 86.44 86 ASP A CA 1
ATOM 686 C C . ASP A 1 86 ? 8.859 -1.080 6.909 1.00 86.44 86 ASP A C 1
ATOM 688 O O . ASP A 1 86 ? 7.774 -0.616 7.277 1.00 86.44 86 ASP A O 1
ATOM 692 N N . LEU A 1 87 ? 8.955 -2.313 6.444 1.00 78.50 87 LEU A N 1
ATOM 693 C CA . LEU A 1 87 ? 7.797 -3.164 6.334 1.00 78.50 87 LEU A CA 1
ATOM 694 C C . LEU A 1 87 ? 7.253 -3.505 7.740 1.00 78.50 87 LEU A C 1
ATOM 696 O O . LEU A 1 87 ? 7.970 -3.807 8.697 1.00 78.50 87 LEU A O 1
ATOM 700 N N . GLY A 1 88 ? 5.936 -3.384 7.884 1.00 76.06 88 GLY A N 1
ATOM 701 C CA . GLY A 1 88 ? 5.221 -3.453 9.155 1.00 76.06 88 GLY A CA 1
ATOM 702 C C . GLY A 1 88 ? 5.048 -2.111 9.868 1.00 76.06 88 GLY A C 1
ATOM 703 O O . GLY A 1 88 ? 4.245 -2.057 10.804 1.00 76.06 88 GLY A O 1
ATOM 704 N N . GLU A 1 89 ? 5.713 -1.035 9.441 1.00 84.19 89 GLU A N 1
ATOM 705 C CA . GLU A 1 89 ? 5.464 0.314 9.960 1.00 84.19 89 GLU A CA 1
ATOM 706 C C . GLU A 1 89 ? 4.027 0.769 9.641 1.00 84.19 89 GLU A C 1
ATOM 708 O O . GLU A 1 89 ? 3.443 0.415 8.608 1.00 84.19 89 GLU A O 1
ATOM 713 N N . LYS A 1 90 ? 3.419 1.538 10.555 1.00 87.94 90 LYS A N 1
ATOM 714 C CA . LYS A 1 90 ? 2.107 2.147 10.320 1.00 87.94 90 LYS A CA 1
ATOM 715 C C . LYS A 1 90 ? 2.275 3.378 9.430 1.00 87.94 90 LYS A C 1
ATOM 717 O O . LYS A 1 90 ? 2.874 4.368 9.830 1.00 87.94 90 LYS A O 1
ATOM 722 N N . ILE A 1 91 ? 1.661 3.334 8.256 1.00 89.38 91 ILE A N 1
ATOM 723 C CA . ILE A 1 91 ? 1.600 4.421 7.287 1.00 89.38 91 ILE A CA 1
ATOM 724 C C . ILE A 1 91 ? 0.169 4.951 7.269 1.00 89.38 91 ILE A C 1
ATOM 726 O O . ILE A 1 91 ? -0.760 4.235 6.898 1.00 89.38 91 ILE A O 1
ATOM 730 N N . TYR A 1 92 ? -0.016 6.213 7.659 1.00 90.50 92 TYR A N 1
ATOM 731 C CA . TYR A 1 92 ? -1.349 6.793 7.852 1.00 90.50 92 TYR A CA 1
ATOM 732 C C . TYR A 1 92 ? -2.186 5.931 8.821 1.00 90.50 92 TYR A C 1
ATOM 734 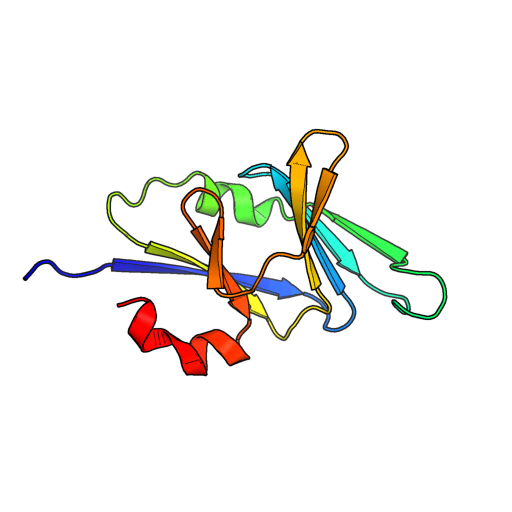O O . TYR A 1 92 ? -1.908 5.898 10.019 1.00 90.50 92 TYR A O 1
ATOM 742 N N . ASP A 1 93 ? -3.186 5.214 8.311 1.00 91.00 93 ASP A N 1
ATOM 743 C CA . ASP A 1 93 ? -4.102 4.337 9.038 1.00 91.00 93 ASP A CA 1
ATOM 744 C C . ASP A 1 93 ? -3.923 2.838 8.726 1.00 91.00 93 ASP A C 1
ATOM 746 O O . ASP A 1 93 ? -4.656 2.013 9.269 1.00 91.00 93 ASP A O 1
ATOM 750 N N . TYR A 1 94 ? -2.939 2.457 7.907 1.00 93.12 94 TYR A N 1
ATOM 751 C CA . TYR A 1 94 ? -2.683 1.067 7.512 1.00 93.12 94 TYR A CA 1
ATOM 752 C C . TYR A 1 94 ? -1.217 0.661 7.706 1.00 93.12 94 TYR A C 1
ATOM 754 O O . TYR A 1 94 ? -0.346 1.492 7.930 1.00 93.12 94 TYR A O 1
ATOM 762 N N . ARG A 1 95 ? -0.921 -0.637 7.631 1.00 93.06 95 ARG A N 1
ATOM 763 C CA . ARG A 1 95 ? 0.451 -1.172 7.571 1.00 93.06 95 ARG A CA 1
ATOM 764 C C . ARG A 1 95 ? 0.704 -1.821 6.222 1.00 93.06 95 ARG A C 1
ATOM 766 O O . ARG A 1 95 ? -0.231 -2.305 5.587 1.00 93.06 95 ARG A O 1
ATOM 773 N N . VAL A 1 96 ? 1.961 -1.858 5.801 1.00 93.88 96 VAL A N 1
ATOM 774 C CA . VAL A 1 96 ? 2.384 -2.532 4.567 1.00 93.88 96 VAL A CA 1
ATOM 775 C C . VAL A 1 96 ? 3.314 -3.663 4.945 1.00 93.88 96 VAL A C 1
ATOM 777 O O . VAL A 1 96 ? 4.255 -3.435 5.695 1.00 93.88 96 VAL A O 1
ATOM 780 N N . MET A 1 97 ? 3.042 -4.875 4.477 1.00 92.31 97 MET A N 1
ATOM 781 C CA . MET A 1 97 ? 3.838 -6.052 4.826 1.00 92.31 97 MET A CA 1
ATOM 782 C C . MET A 1 97 ? 4.016 -6.940 3.610 1.00 92.31 97 MET A C 1
ATOM 784 O O . MET A 1 97 ? 3.124 -7.033 2.766 1.00 92.31 97 MET A O 1
ATOM 788 N N . THR A 1 98 ? 5.144 -7.630 3.537 1.00 90.31 98 THR A N 1
ATOM 789 C CA . THR A 1 98 ? 5.312 -8.739 2.595 1.00 90.31 98 THR A CA 1
ATOM 790 C C . THR A 1 98 ? 4.645 -10.001 3.135 1.00 90.31 98 THR A C 1
ATOM 792 O O . THR A 1 98 ? 4.367 -10.129 4.333 1.00 90.31 98 THR A O 1
ATOM 795 N N . TYR A 1 99 ? 4.416 -10.976 2.255 1.00 87.75 99 TYR A N 1
ATOM 796 C CA . TYR A 1 99 ? 3.915 -12.290 2.662 1.00 87.75 99 TYR A CA 1
ATOM 797 C C . TYR A 1 99 ? 4.813 -12.966 3.713 1.00 87.75 99 TYR A C 1
ATOM 799 O O . TYR A 1 99 ? 4.320 -13.536 4.689 1.00 87.75 99 TYR A O 1
ATOM 807 N N . ALA A 1 100 ? 6.135 -12.850 3.554 1.00 86.31 100 ALA A N 1
ATOM 808 C CA . ALA A 1 100 ? 7.111 -13.420 4.478 1.00 86.31 100 ALA A CA 1
ATOM 809 C C . ALA A 1 100 ? 7.020 -12.810 5.886 1.00 86.31 100 ALA A C 1
ATOM 811 O O . ALA A 1 100 ? 7.160 -13.516 6.886 1.00 86.31 100 ALA A O 1
ATOM 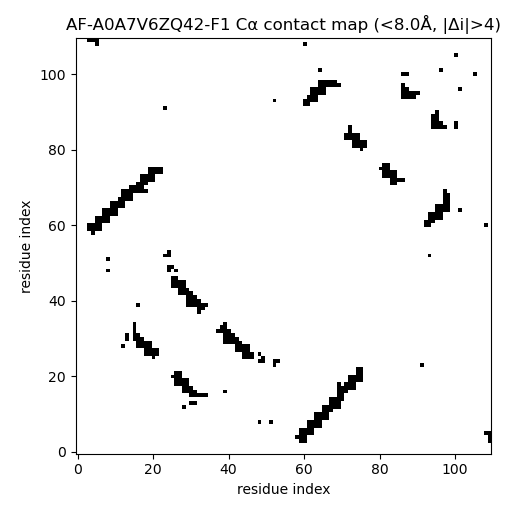812 N N . GLU A 1 101 ? 6.775 -11.507 5.991 1.00 87.56 101 GLU A N 1
ATOM 813 C CA . GLU A 1 101 ? 6.669 -10.838 7.288 1.00 87.56 101 GLU A CA 1
ATOM 814 C C . GLU A 1 101 ? 5.337 -11.054 7.963 1.00 87.56 101 GLU A C 1
ATOM 816 O O . GLU A 1 101 ? 5.309 -11.170 9.187 1.00 87.56 101 GLU A O 1
ATOM 821 N N . LEU A 1 102 ? 4.252 -11.143 7.191 1.00 88.62 102 LEU A N 1
ATOM 822 C CA . LEU A 1 102 ? 2.954 -11.494 7.745 1.00 88.62 102 LEU A CA 1
ATOM 823 C C . LEU A 1 102 ? 3.064 -12.812 8.518 1.00 88.62 102 LEU A C 1
ATOM 825 O O . LEU A 1 102 ? 2.662 -12.862 9.673 1.00 88.62 102 LEU A O 1
ATOM 829 N N . GLY A 1 103 ? 3.703 -13.838 7.945 1.00 85.75 103 GLY A N 1
ATOM 830 C CA . GLY A 1 103 ? 3.931 -15.112 8.637 1.00 85.75 103 GLY A CA 1
ATOM 831 C C . GLY A 1 103 ? 4.739 -14.982 9.936 1.00 85.75 103 GLY A C 1
ATOM 832 O O . GLY A 1 103 ? 4.453 -15.675 10.909 1.00 85.75 103 GLY A O 1
ATOM 833 N N . LYS A 1 104 ? 5.714 -14.065 9.984 1.00 87.56 104 LYS A N 1
ATOM 834 C CA . LYS A 1 104 ? 6.570 -13.839 11.165 1.00 87.56 104 LYS A CA 1
ATOM 835 C C . LYS A 1 104 ? 5.895 -13.000 12.252 1.00 87.56 104 LYS A C 1
ATOM 837 O O . LYS A 1 104 ? 6.152 -13.217 13.429 1.00 87.56 104 LYS A O 1
ATOM 842 N N . ARG A 1 105 ? 5.072 -12.027 11.857 1.00 83.94 105 ARG A N 1
ATOM 843 C CA . ARG A 1 105 ? 4.563 -10.944 12.718 1.00 83.94 105 ARG A CA 1
ATOM 844 C C . ARG A 1 105 ? 3.040 -10.914 12.821 1.00 83.94 105 ARG A C 1
ATOM 846 O O . ARG A 1 105 ? 2.481 -9.955 13.339 1.00 83.94 105 ARG A O 1
ATOM 853 N N . PHE A 1 106 ? 2.344 -11.955 12.360 1.00 85.12 106 PHE A N 1
ATOM 854 C CA . PHE A 1 106 ? 0.878 -12.009 12.395 1.00 85.12 106 PHE A CA 1
ATOM 855 C C . PHE A 1 106 ? 0.316 -11.760 13.800 1.00 85.12 106 PHE A C 1
ATOM 857 O O . PHE A 1 106 ? -0.668 -11.045 13.956 1.00 85.12 106 PHE A O 1
ATOM 864 N N . ARG A 1 107 ? 0.969 -12.306 14.836 1.00 83.62 107 ARG A N 1
ATOM 865 C CA . ARG A 1 107 ? 0.545 -12.131 16.234 1.00 83.62 107 ARG A CA 1
ATOM 866 C C . ARG A 1 107 ? 0.619 -10.676 16.699 1.00 83.62 107 ARG A C 1
ATOM 868 O O . ARG A 1 107 ? -0.235 -10.262 17.473 1.00 83.62 107 ARG A O 1
ATOM 875 N N . ASP A 1 108 ? 1.557 -9.891 16.174 1.00 84.50 108 ASP A N 1
ATOM 876 C CA . ASP A 1 108 ? 1.702 -8.466 16.501 1.00 84.50 108 ASP A CA 1
ATOM 877 C C . ASP A 1 108 ? 0.557 -7.627 15.905 1.00 84.50 108 ASP A C 1
ATOM 879 O O . ASP A 1 108 ? 0.300 -6.498 16.331 1.00 84.50 108 ASP A O 1
ATOM 883 N N . LEU A 1 109 ? -0.150 -8.181 14.913 1.00 78.88 109 LEU A N 1
ATOM 884 C CA . LEU A 1 109 ? -1.322 -7.571 14.289 1.00 78.88 109 LEU A CA 1
ATOM 885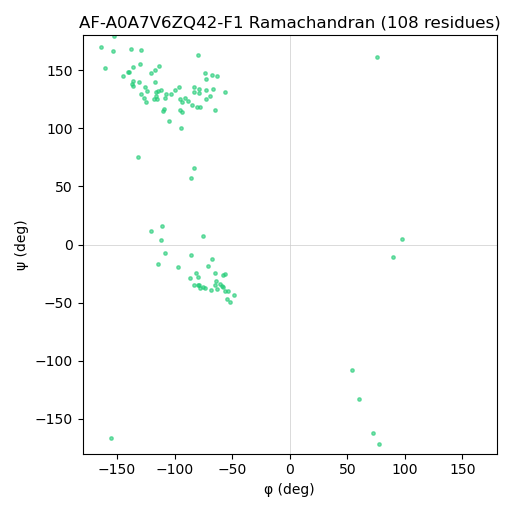 C C . LEU A 1 109 ? -2.625 -7.859 15.041 1.00 78.88 109 LEU A C 1
ATOM 887 O O . LEU A 1 109 ? -3.620 -7.193 14.740 1.00 78.88 109 LEU A O 1
ATOM 891 N N . LEU A 1 110 ? -2.614 -8.743 16.044 1.00 74.75 110 LEU A N 1
ATOM 892 C CA . LEU A 1 110 ? -3.752 -9.060 16.915 1.00 74.75 110 LEU A CA 1
ATOM 893 C C . LEU A 1 110 ? -3.660 -8.361 18.278 1.00 74.75 110 LEU A C 1
ATOM 895 O O . LEU A 1 110 ? -4.341 -8.806 19.219 1.00 74.75 110 LEU A O 1
#

pLDDT: mean 89.23, std 8.45, range [48.34, 97.38]

Solvent-accessible surface area (backbone atoms only — not comparable to full-atom values): 6428 Å² total; per-residue (Å²): 133,84,86,80,49,73,48,76,48,78,45,84,50,59,57,59,22,36,39,38,34,69,46,94,61,43,38,36,42,32,27,48,71,32,89,88,66,86,32,59,75,43,77,48,70,45,66,86,48,31,67,67,63,70,52,84,66,75,96,38,46,37,35,42,35,36,30,73,37,56,76,43,44,32,33,47,80,53,99,87,43,74,42,76,53,64,76,62,46,76,53,95,80,29,26,42,31,39,53,73,48,44,75,74,44,50,74,82,72,104

Foldseek 3Di:
DDDAAEDEDEDEDPQQWEWEAADLQWIKIFGDDHCVPPGGDDMDTPNVCNCVSPDDPDNYAYEYEYPQHYPFYKYDPDPPDIDTDDAQDDDPRYGYHYPVVCVVCVVVND

Sequence (110 aa):
SGEKRLFIKTITVPSNSSLTINSRNTWVLSYGGSAYHGGYRNRKYLKTLIPFLEADFGDARKVILVYPDTNKVQRYLNESEIAIVDLGEKIYDYRVMTYAELGKRFRDLL

Secondary structure (DSSP, 8-state):
-----EEEEEEE--SSEEEEE-SSS-EEEEEEEETTTBEEEEEEE-GGGHHHHH---TTPEEEEEEES--SEEEEESSSS-EEEPPTT-EETTEEEEEHHHHHHHGGGG-